Protein AF-A0A164GNJ7-F1 (afdb_monomer)

Nearest PDB structures (foldseek):
  5id3-assembly1_A  TM=2.275E-01  e=9.559E+00  Caenorhabditis elegans

Organism: NCBI:txid35525

Mean predicted aligned error: 14.87 Å

Solvent-accessible surface area (backbone atoms only — not comparable to full-atom values): 9417 Å² total; per-residue (Å²): 133,90,80,87,76,89,81,72,80,67,63,60,58,53,53,55,48,52,56,53,51,52,55,51,54,71,75,63,78,79,75,93,85,56,71,88,57,47,75,82,63,43,66,70,63,60,51,50,56,54,50,51,53,49,49,56,54,50,53,56,50,49,54,66,71,60,59,81,60,69,64,60,61,51,52,55,50,53,55,53,52,51,51,50,51,49,56,58,62,75,62,62,75,78,87,74,92,61,96,74,82,52,67,60,77,82,54,49,61,73,55,55,51,49,47,50,50,57,53,46,54,52,50,54,52,59,59,66,73,56,53,74,48,95,51,94,90,35,55,64,56,68,60,56,49,56,64,75,75,108

Secondary structure (DSSP, 8-state):
-PPPP---THHHHHHHHHHHHHHHHHHS---TT-TTTTTTT-HHHHHHHHHHHHHHHHHHHHHHHSPPPHHHHHHHHHHHHHHHHHHHHHT-----S-S---HHHH--HHHHHHHHHHHHHHHHHHHHT-TTSSSTTS--HHHHHHHHH-

Radius of gyration: 29.24 Å; Cα contacts (8 Å, |Δi|>4): 22; chains: 1; bounding box: 64×24×91 Å

pLDDT: mean 73.44, std 16.46, range [31.38, 94.19]

InterPro domains:
  IPR000615 Bestrophin [PTHR10736] (49-148)
  IPR021134 Bestrophin-like [PF01062] (49-148)

Foldseek 3Di:
DDDDDDDDPPVVVVVVVVVVVVVVVVVDDDDPPPPPCCVVPPVVVVVVVVVVVVVVVVVVVVDVVDADPPVVLVVLVVVLVVVLVCVVVVLPDDDPPDPPPPPCNVPVVVVVVVNCVSVVVNVVVVCVRDQPDPDPNHDPPVVVVVVVVD

Sequence (150 aa):
MPKWKPIRQCNLIKLVLATRTLVLTSTSRGPSSWTHYRLVWSPAHHEGELLEFRSKCSILWSYDWVSITLVYTQVVTLSTYSFVIACIFGRQCIDNGSKDISLDVYFPLWTVLQILFYMGLLKVAEHMINQYSEDDEDFDLSYLLNRHSK

Structure (mmCIF, N/CA/C/O backbone):
data_AF-A0A164GNJ7-F1
#
_entry.id   AF-A0A164GNJ7-F1
#
loop_
_atom_site.group_PDB
_atom_site.id
_atom_site.type_symbol
_atom_site.label_atom_id
_atom_site.label_alt_id
_atom_site.label_comp_id
_atom_site.label_asym_id
_atom_site.label_entity_id
_atom_site.label_seq_id
_atom_site.pdbx_PDB_ins_code
_atom_site.Cartn_x
_atom_site.Cartn_y
_atom_site.Cartn_z
_atom_site.occupancy
_atom_site.B_iso_or_equiv
_atom_site.auth_seq_id
_atom_site.auth_comp_id
_atom_site.auth_asym_id
_atom_site.auth_atom_id
_atom_site.pdbx_PDB_model_num
ATOM 1 N N . MET A 1 1 ? 9.010 6.643 7.580 1.00 31.38 1 MET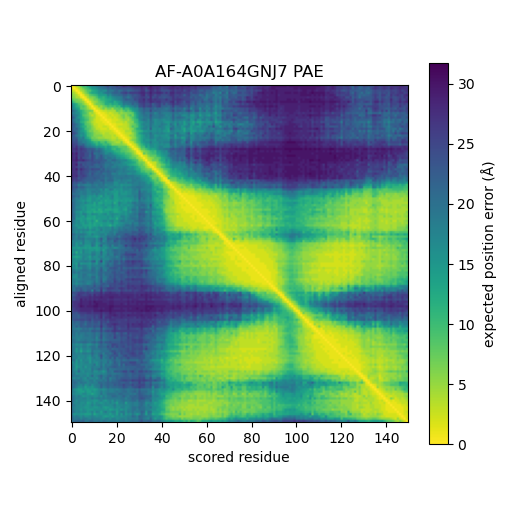 A N 1
ATOM 2 C CA . MET A 1 1 ? 9.066 5.610 8.640 1.00 31.38 1 MET A CA 1
ATOM 3 C C . MET A 1 1 ? 8.131 6.039 9.760 1.00 31.38 1 MET A C 1
ATOM 5 O O . MET A 1 1 ? 8.509 6.945 10.500 1.00 31.38 1 MET A O 1
ATOM 9 N N . PRO A 1 2 ? 6.911 5.494 9.867 1.00 48.47 2 PRO A N 1
ATOM 10 C CA . PRO A 1 2 ? 6.032 5.891 10.952 1.00 48.47 2 PRO A CA 1
ATOM 11 C C . PRO A 1 2 ? 6.533 5.267 12.261 1.00 48.47 2 PRO A C 1
ATOM 13 O O . PRO A 1 2 ? 6.792 4.067 12.355 1.00 48.47 2 PRO A O 1
ATOM 16 N N . LYS A 1 3 ? 6.754 6.138 13.248 1.00 42.62 3 LYS A N 1
ATOM 17 C CA . LYS A 1 3 ? 7.142 5.803 14.619 1.00 42.62 3 LYS A CA 1
ATOM 18 C C . LYS A 1 3 ? 5.888 5.394 15.388 1.00 42.62 3 LYS A C 1
ATOM 20 O O . LYS A 1 3 ? 5.025 6.233 15.620 1.00 42.62 3 LYS A O 1
ATOM 25 N N . TRP A 1 4 ? 5.826 4.151 15.851 1.00 41.16 4 TRP A N 1
ATOM 26 C CA . TRP A 1 4 ? 4.791 3.710 16.785 1.00 41.16 4 TRP A CA 1
ATOM 27 C C . TRP A 1 4 ? 5.118 4.190 18.206 1.00 41.16 4 TRP A C 1
ATOM 29 O O . TRP A 1 4 ? 6.174 3.866 18.753 1.00 41.16 4 TRP A O 1
ATOM 39 N N . LYS A 1 5 ? 4.221 4.983 18.809 1.00 43.09 5 LYS A N 1
ATOM 40 C CA . LYS A 1 5 ? 4.215 5.253 20.257 1.00 43.09 5 LYS A CA 1
ATOM 41 C C . LYS A 1 5 ? 3.288 4.250 20.954 1.00 43.09 5 LYS A C 1
ATOM 43 O O . LYS A 1 5 ? 2.194 4.012 20.454 1.00 43.09 5 LYS A O 1
ATOM 48 N N . PRO A 1 6 ? 3.660 3.724 22.133 1.00 42.09 6 PRO A N 1
ATOM 49 C CA . PRO A 1 6 ? 2.790 2.836 22.890 1.00 42.09 6 PRO A CA 1
ATOM 50 C C . PRO A 1 6 ? 1.679 3.657 23.560 1.00 42.09 6 PRO A C 1
ATOM 52 O O . PRO A 1 6 ? 1.934 4.418 24.500 1.00 42.09 6 PRO A O 1
ATOM 55 N N . ILE A 1 7 ? 0.442 3.522 23.077 1.00 48.66 7 ILE A N 1
ATOM 56 C CA . ILE A 1 7 ? -0.740 4.046 23.767 1.00 48.66 7 ILE A CA 1
ATOM 57 C C . ILE A 1 7 ? -1.099 3.097 24.915 1.00 48.66 7 ILE A C 1
ATOM 59 O O . ILE A 1 7 ? -1.125 1.875 24.803 1.00 48.66 7 ILE A O 1
ATOM 63 N N . ARG A 1 8 ? -1.255 3.712 26.084 1.00 46.38 8 ARG A N 1
ATOM 64 C CA . ARG A 1 8 ? -1.236 3.104 27.412 1.00 46.38 8 ARG A CA 1
ATOM 65 C C . ARG A 1 8 ? -2.484 2.260 27.699 1.00 46.38 8 ARG A C 1
ATOM 67 O O . ARG A 1 8 ? -3.607 2.720 27.526 1.00 46.38 8 ARG A O 1
ATOM 74 N N . GLN A 1 9 ? -2.256 1.118 28.347 1.00 47.22 9 GLN A N 1
ATOM 75 C CA . GLN A 1 9 ? -3.188 0.190 29.021 1.00 47.22 9 GLN A CA 1
ATOM 76 C C . GLN A 1 9 ? -4.122 0.814 30.101 1.00 47.22 9 GLN A C 1
ATOM 78 O O . GLN A 1 9 ? -4.770 0.102 30.866 1.00 47.22 9 GLN A O 1
ATOM 83 N N . CYS A 1 10 ? -4.216 2.143 30.222 1.00 47.53 10 CYS A N 1
ATOM 84 C CA . CYS A 1 10 ? -4.907 2.805 31.337 1.00 47.53 10 CYS A CA 1
ATOM 85 C C . CYS A 1 10 ? -6.442 2.839 31.218 1.00 47.53 10 CYS A C 1
ATOM 87 O O . CYS A 1 10 ? -7.114 3.039 32.230 1.00 47.53 10 CYS A O 1
ATOM 89 N N . ASN A 1 11 ? -7.015 2.633 30.029 1.00 53.72 11 ASN A N 1
ATOM 90 C CA . ASN A 1 11 ? -8.469 2.740 29.837 1.00 53.72 11 ASN A CA 1
ATOM 91 C C . ASN A 1 11 ? -9.217 1.436 30.166 1.00 53.72 11 ASN A C 1
ATOM 93 O O . ASN A 1 11 ? -10.347 1.483 30.652 1.00 53.72 11 ASN A O 1
ATOM 97 N N . LEU A 1 12 ? -8.567 0.276 30.013 1.00 53.84 12 LEU A N 1
ATOM 98 C CA . LEU A 1 12 ? -9.183 -1.028 30.282 1.00 53.84 12 LEU A CA 1
ATOM 99 C C . LEU A 1 12 ? -9.412 -1.263 31.785 1.00 53.84 12 LEU A C 1
ATOM 101 O O . LEU A 1 12 ? -10.458 -1.767 32.188 1.00 53.84 12 LEU A O 1
ATOM 105 N N . ILE A 1 13 ? -8.474 -0.820 32.630 1.00 60.78 13 ILE A N 1
ATOM 106 C CA . ILE A 1 13 ? -8.586 -0.928 34.095 1.00 60.78 13 ILE A CA 1
ATOM 107 C C . ILE A 1 13 ? -9.770 -0.096 34.610 1.00 60.78 13 ILE A C 1
ATOM 109 O O . ILE A 1 13 ? -10.506 -0.552 35.485 1.00 60.78 13 ILE A O 1
ATOM 113 N N . LYS A 1 14 ? -10.014 1.087 34.027 1.00 61.09 14 LYS A N 1
ATOM 114 C CA . LYS A 1 14 ? -11.161 1.938 34.381 1.00 61.09 14 LYS A CA 1
ATOM 115 C C . LYS A 1 14 ? -12.499 1.295 34.000 1.00 61.09 14 LYS A C 1
ATOM 117 O O . LYS A 1 14 ? -13.433 1.345 34.796 1.00 61.09 14 LYS A O 1
ATOM 122 N N . LEU A 1 15 ? -12.578 0.641 32.837 1.00 54.75 15 LEU A N 1
ATOM 123 C CA . LEU A 1 15 ? -13.797 -0.032 32.368 1.00 54.75 15 LEU A CA 1
ATOM 124 C C . LEU A 1 15 ? -14.124 -1.295 33.190 1.00 54.75 15 LEU A C 1
ATOM 126 O O . LEU A 1 15 ? -15.279 -1.534 33.552 1.00 54.75 15 LEU A O 1
ATOM 130 N N . VAL A 1 16 ? -13.102 -2.080 33.548 1.00 67.50 16 VAL A N 1
ATOM 131 C CA . VAL A 1 16 ? -13.255 -3.264 34.413 1.00 67.50 16 VAL A CA 1
ATOM 132 C C . VAL A 1 16 ? -13.654 -2.861 35.837 1.00 67.50 16 VAL A C 1
ATOM 134 O O . VAL A 1 16 ? -14.521 -3.504 36.433 1.00 67.50 16 VAL A O 1
ATOM 137 N N . LEU A 1 17 ? -13.078 -1.777 36.371 1.00 63.28 17 LEU A N 1
ATOM 138 C CA . LEU A 1 17 ? -13.480 -1.223 37.666 1.00 63.28 17 LEU A CA 1
ATOM 139 C C . LEU A 1 17 ? -14.930 -0.732 37.638 1.00 63.28 17 LEU A C 1
ATOM 141 O O . LEU A 1 17 ? -15.688 -1.117 38.517 1.00 63.28 17 LEU A O 1
ATOM 145 N N . ALA A 1 18 ? -15.351 0.015 36.611 1.00 68.94 18 ALA A N 1
ATOM 146 C CA . ALA A 1 18 ? -16.731 0.498 36.491 1.00 68.94 18 ALA A CA 1
ATOM 147 C C . ALA A 1 18 ? -17.764 -0.646 36.478 1.00 68.94 18 ALA A C 1
ATOM 149 O O . ALA A 1 18 ? -18.788 -0.564 37.155 1.00 68.94 18 ALA A O 1
ATOM 150 N N . THR A 1 19 ? -17.453 -1.746 35.785 1.00 63.00 19 THR A N 1
ATOM 151 C CA . THR A 1 19 ? -18.323 -2.934 35.732 1.00 63.00 19 THR A CA 1
ATOM 152 C C . THR A 1 19 ? -18.431 -3.612 37.103 1.00 63.00 19 THR A C 1
ATOM 154 O O . THR A 1 19 ? -19.518 -3.994 37.529 1.00 63.00 19 THR A O 1
ATOM 157 N N . ARG A 1 20 ? -17.319 -3.712 37.848 1.00 64.69 20 ARG A N 1
ATOM 158 C CA . ARG A 1 20 ? -17.319 -4.258 39.216 1.00 64.69 20 ARG A CA 1
ATOM 159 C C . ARG A 1 20 ? -18.088 -3.377 40.201 1.00 64.69 20 ARG A C 1
ATOM 161 O O . ARG A 1 20 ? -18.798 -3.913 41.048 1.00 64.69 20 ARG A O 1
ATOM 168 N N . THR A 1 21 ? -17.977 -2.053 40.100 1.00 59.06 21 THR A N 1
ATOM 169 C CA . THR A 1 21 ? -18.683 -1.136 41.006 1.00 59.06 21 THR A CA 1
ATOM 170 C C . THR A 1 21 ? -20.193 -1.154 40.762 1.00 59.06 21 THR A C 1
ATOM 172 O O . THR A 1 21 ? -20.942 -1.176 41.732 1.00 59.06 21 THR A O 1
ATOM 175 N N . LEU A 1 22 ? -20.640 -1.242 39.500 1.00 60.66 22 LEU A N 1
ATOM 176 C CA . LEU A 1 22 ? -22.063 -1.339 39.136 1.00 60.66 22 LEU A CA 1
ATOM 177 C C . LEU A 1 22 ? -22.737 -2.608 39.689 1.00 60.66 22 LEU A C 1
ATOM 179 O O . LEU A 1 22 ? -23.832 -2.534 40.252 1.00 60.66 22 LEU A O 1
ATOM 183 N N . VAL A 1 23 ? -22.054 -3.755 39.618 1.00 61.03 23 VAL A N 1
ATOM 184 C CA . VAL A 1 23 ? -22.530 -5.027 40.197 1.00 61.03 23 VAL A CA 1
ATOM 185 C C . VAL A 1 23 ? -22.629 -4.945 41.728 1.00 61.03 23 VAL A C 1
ATOM 187 O O . VAL A 1 23 ? -23.588 -5.434 42.330 1.00 61.03 23 VAL A O 1
ATOM 190 N N . LEU A 1 24 ? -21.679 -4.271 42.382 1.00 56.28 24 LEU A N 1
ATOM 191 C CA . LEU A 1 24 ? -21.692 -4.105 43.839 1.00 56.28 24 LEU A CA 1
ATOM 192 C C . LEU A 1 24 ? -22.767 -3.114 44.314 1.00 56.28 24 LEU A C 1
ATOM 194 O O . LEU A 1 24 ? -23.390 -3.353 45.350 1.00 56.28 24 LEU A O 1
ATOM 198 N N . THR A 1 25 ? -23.054 -2.057 43.549 1.00 54.59 25 THR A N 1
ATOM 199 C CA . THR A 1 25 ? -24.175 -1.143 43.833 1.00 54.59 25 THR A CA 1
ATOM 200 C C . THR A 1 25 ? -25.540 -1.785 43.580 1.00 54.59 25 THR A C 1
ATOM 202 O O . THR A 1 25 ? -26.479 -1.492 44.310 1.00 54.59 25 THR A O 1
ATOM 205 N N . SER A 1 26 ? -25.642 -2.720 42.627 1.00 55.03 26 SER A N 1
ATOM 206 C CA . SER A 1 26 ? -26.842 -3.550 42.409 1.00 55.03 26 SER A CA 1
ATOM 207 C C . SER A 1 26 ? -27.113 -4.499 43.589 1.00 55.03 26 SER A C 1
ATOM 209 O O . SER A 1 26 ? -28.259 -4.741 43.966 1.00 55.03 26 SER A O 1
ATOM 211 N N . THR A 1 27 ? -26.054 -4.978 44.247 1.00 53.53 27 THR A N 1
ATOM 212 C CA . THR A 1 27 ? -26.166 -5.932 45.364 1.00 53.53 27 THR A CA 1
ATOM 213 C C . THR A 1 27 ? -26.386 -5.244 46.723 1.00 53.53 27 THR A C 1
ATOM 215 O O . THR A 1 27 ? -26.823 -5.882 47.679 1.00 53.53 27 THR A O 1
ATOM 218 N N . SER A 1 28 ? -26.120 -3.936 46.841 1.00 55.28 28 SER A N 1
ATOM 219 C CA . SER A 1 28 ? -26.139 -3.217 48.122 1.00 55.28 28 SER A CA 1
ATOM 220 C C . SER A 1 28 ? -27.006 -1.951 48.106 1.00 55.28 28 SER A C 1
ATOM 222 O O . SER A 1 28 ? -26.490 -0.840 48.133 1.00 55.28 28 SER A O 1
ATOM 224 N N . ARG A 1 29 ? -28.338 -2.132 48.116 1.00 56.66 29 ARG A N 1
ATOM 225 C CA . ARG A 1 29 ? -29.364 -1.346 48.859 1.00 56.66 29 ARG A CA 1
ATOM 226 C C . ARG A 1 29 ? -30.708 -1.355 48.122 1.00 56.66 29 ARG A C 1
ATOM 228 O O . ARG A 1 29 ? -30.863 -0.726 47.084 1.00 56.66 29 ARG A O 1
ATOM 235 N N . GLY A 1 30 ? -31.718 -1.959 48.743 1.00 52.69 30 GLY A N 1
ATOM 236 C CA . GLY A 1 30 ? -33.118 -1.741 48.382 1.00 52.69 30 GLY A CA 1
ATOM 237 C C . GLY A 1 30 ? -34.071 -2.344 49.423 1.00 52.69 30 GLY A C 1
ATOM 238 O O . GLY A 1 30 ? -34.006 -3.554 49.637 1.00 52.69 30 GLY A O 1
ATOM 239 N N . PRO A 1 31 ? -34.926 -1.550 50.097 1.00 50.25 31 PRO A N 1
ATOM 240 C CA . PRO A 1 31 ? -35.902 -2.054 51.067 1.00 50.25 31 PRO A CA 1
ATOM 241 C C . PRO A 1 31 ? -36.993 -2.914 50.402 1.00 50.25 31 PRO A C 1
ATOM 243 O O . PRO A 1 31 ? -37.345 -2.724 49.237 1.00 50.25 31 PRO A O 1
ATOM 246 N N . SER A 1 32 ? -37.545 -3.861 51.165 1.00 54.53 32 SER A N 1
ATOM 247 C CA . SER A 1 32 ? -38.414 -4.974 50.739 1.00 54.53 32 SER A CA 1
ATOM 248 C C . SER A 1 32 ? -39.793 -4.604 50.159 1.00 54.53 32 SER A C 1
ATOM 250 O O . SER A 1 32 ? -40.557 -5.503 49.818 1.00 54.53 32 SER A O 1
ATOM 252 N N . SER A 1 33 ? -40.126 -3.319 49.995 1.00 49.81 33 SER A N 1
ATOM 253 C CA . SER A 1 33 ? -41.459 -2.855 49.568 1.00 49.81 33 SER A CA 1
ATOM 254 C C . SER A 1 33 ? -41.631 -2.620 48.057 1.00 49.81 33 SER A C 1
ATOM 256 O O . SER A 1 33 ? -42.710 -2.230 47.626 1.00 49.81 33 SER A O 1
ATOM 258 N N . TRP A 1 34 ? -40.602 -2.845 47.231 1.00 47.84 34 TRP A N 1
ATOM 259 C CA . TRP A 1 34 ? -40.590 -2.476 45.800 1.00 47.84 34 TRP A CA 1
ATOM 260 C C . TRP A 1 34 ? -40.675 -3.676 44.839 1.00 47.84 34 TRP A C 1
ATOM 262 O O . TRP A 1 34 ? -40.054 -3.690 43.777 1.00 47.84 34 TRP A O 1
ATOM 272 N N . THR A 1 35 ? -41.423 -4.725 45.187 1.00 53.00 35 THR A N 1
ATOM 273 C CA . THR A 1 35 ? -41.541 -5.937 44.351 1.00 53.00 35 THR A CA 1
ATOM 274 C C . THR A 1 35 ? -42.290 -5.708 43.033 1.00 53.00 35 THR A C 1
ATOM 276 O O . THR A 1 35 ? -41.979 -6.377 42.052 1.00 53.00 35 THR A O 1
ATOM 279 N N . HIS A 1 36 ? -43.193 -4.723 42.956 1.00 50.50 36 HIS A N 1
ATOM 280 C CA . HIS A 1 36 ? -44.003 -4.457 41.756 1.00 50.50 36 HIS A CA 1
ATOM 281 C C . HIS A 1 36 ? -43.260 -3.746 40.607 1.00 50.50 36 HIS A C 1
ATOM 283 O O . HIS A 1 36 ? -43.660 -3.869 39.454 1.00 50.50 36 HIS A O 1
ATOM 289 N N . TYR A 1 37 ? -42.155 -3.049 40.890 1.00 42.53 37 TYR A N 1
ATOM 290 C CA . TYR A 1 37 ? -41.362 -2.313 39.886 1.00 42.53 37 TYR A CA 1
ATOM 291 C C . TYR A 1 37 ? -40.124 -3.094 39.414 1.00 42.53 37 TYR A C 1
ATOM 293 O O . TYR A 1 37 ? -39.437 -2.688 38.478 1.00 42.53 37 TYR A O 1
ATOM 301 N N . ARG A 1 38 ? -39.862 -4.249 40.041 1.00 48.56 38 ARG A N 1
ATOM 302 C CA . ARG A 1 38 ? -38.712 -5.128 39.783 1.00 48.56 38 ARG A CA 1
ATOM 303 C C . ARG A 1 38 ? -38.726 -5.763 38.383 1.00 48.56 38 ARG A C 1
ATOM 305 O O . ARG A 1 38 ? -37.680 -6.179 37.907 1.00 48.56 38 ARG A O 1
ATOM 312 N N . LEU A 1 39 ? -39.886 -5.835 37.726 1.00 49.28 39 LEU A N 1
ATOM 313 C CA . LEU A 1 39 ? -40.022 -6.428 36.388 1.00 49.28 39 LEU A CA 1
ATOM 314 C C . LEU A 1 39 ? -39.738 -5.440 35.247 1.00 49.28 39 LEU A C 1
ATOM 316 O O . LEU A 1 39 ? -39.311 -5.865 34.181 1.00 49.28 39 LEU A O 1
ATOM 320 N N . VAL A 1 40 ? -39.931 -4.135 35.472 1.00 53.69 40 VAL A N 1
ATOM 321 C CA . VAL A 1 40 ? -39.631 -3.090 34.472 1.00 53.69 40 VAL A CA 1
ATOM 322 C C . VAL A 1 40 ? -38.139 -2.744 34.469 1.00 53.69 40 VAL A C 1
ATOM 324 O O . VAL A 1 40 ? -37.572 -2.467 33.421 1.00 53.69 40 VAL A O 1
ATOM 327 N N . TRP A 1 41 ? -37.488 -2.839 35.630 1.00 45.50 41 TRP A N 1
ATOM 328 C CA . TRP A 1 41 ? -36.046 -2.655 35.816 1.00 45.50 41 TRP A CA 1
ATOM 329 C C . TRP A 1 41 ? -35.339 -3.996 36.018 1.00 45.50 41 TRP A C 1
ATOM 331 O O . TRP A 1 41 ? -34.637 -4.191 37.009 1.00 45.50 41 TRP A O 1
ATOM 341 N N . SER A 1 42 ? -35.561 -4.956 35.116 1.00 46.62 42 SER A N 1
ATOM 342 C CA . SER A 1 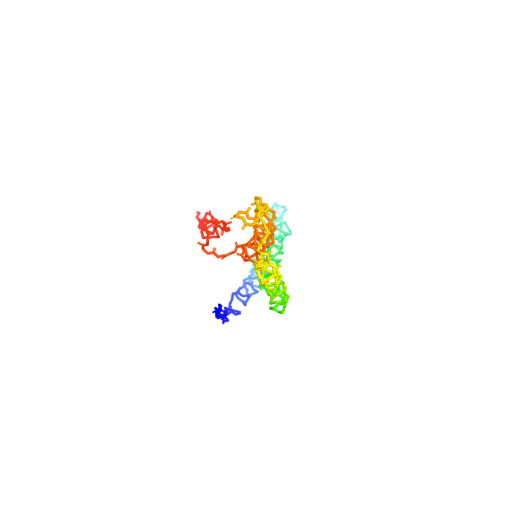42 ? -34.798 -6.205 35.147 1.00 46.62 42 SER A CA 1
ATOM 343 C C . SER A 1 42 ? -33.339 -5.899 34.767 1.00 46.62 42 SER A C 1
ATOM 345 O O . SER A 1 42 ? -33.094 -5.507 33.621 1.00 46.62 42 SER A O 1
ATOM 347 N N . PRO A 1 43 ? -32.355 -6.077 35.675 1.00 55.88 43 PRO A N 1
ATOM 348 C CA . PRO A 1 43 ? -30.940 -5.792 35.402 1.00 55.88 43 PRO A CA 1
ATOM 349 C C . PRO A 1 43 ? -30.416 -6.535 34.166 1.00 55.88 43 PRO A C 1
ATOM 351 O O . PRO A 1 43 ? -29.545 -6.037 33.462 1.00 55.88 43 PRO A O 1
ATOM 354 N N . ALA A 1 44 ? -31.022 -7.684 33.848 1.00 58.06 44 ALA A N 1
ATOM 355 C CA . ALA A 1 44 ? -30.658 -8.530 32.719 1.00 58.06 44 ALA A CA 1
ATOM 356 C C . ALA A 1 44 ? -30.813 -7.850 31.345 1.00 58.06 44 ALA A C 1
ATOM 358 O O . ALA A 1 44 ? -30.037 -8.146 30.439 1.00 58.06 44 ALA A O 1
ATOM 359 N N . HIS A 1 45 ? -31.778 -6.935 31.172 1.00 59.91 45 HIS A N 1
ATOM 360 C CA . HIS A 1 45 ? -31.953 -6.237 29.890 1.00 59.91 45 HIS A CA 1
ATOM 361 C C . HIS A 1 45 ? -30.851 -5.194 29.651 1.00 59.91 45 HIS A C 1
ATOM 363 O O . HIS A 1 45 ? -30.271 -5.152 28.570 1.00 59.91 45 HIS A O 1
ATOM 369 N N . HIS A 1 46 ? -30.503 -4.408 30.674 1.00 61.72 46 HIS A N 1
ATOM 370 C CA . HIS A 1 46 ? -29.451 -3.388 30.575 1.00 61.72 46 HIS A CA 1
ATOM 371 C C . HIS A 1 46 ? -28.042 -3.995 30.519 1.00 61.72 46 HIS A C 1
ATOM 373 O O . HIS A 1 46 ? -27.156 -3.462 29.852 1.00 61.72 46 HIS A O 1
ATOM 379 N N . GLU A 1 47 ? -27.827 -5.130 31.189 1.00 72.94 47 GLU A N 1
ATOM 380 C CA . GLU A 1 47 ? -26.567 -5.872 31.110 1.00 72.94 47 GLU A CA 1
ATOM 381 C C . GLU A 1 47 ? -26.318 -6.419 29.697 1.00 72.94 47 GLU A C 1
ATOM 383 O O . GLU A 1 47 ? -25.182 -6.379 29.227 1.00 72.94 47 GLU A O 1
ATOM 388 N N . GLY A 1 48 ? -27.367 -6.851 28.987 1.00 80.19 48 GLY A N 1
ATOM 389 C CA . GLY A 1 48 ? -27.269 -7.307 27.597 1.00 80.19 48 GLY A CA 1
ATOM 390 C C . GLY A 1 48 ? -26.752 -6.225 26.643 1.00 80.19 48 GLY A C 1
ATOM 391 O O . GLY A 1 48 ? -25.796 -6.464 25.904 1.00 80.19 48 GLY A O 1
ATOM 392 N N . GLU A 1 49 ? -27.316 -5.016 26.707 1.00 82.56 49 GLU A N 1
ATOM 393 C CA . GLU A 1 49 ? -26.910 -3.893 25.844 1.00 82.56 49 GLU A CA 1
ATOM 394 C C . GLU A 1 49 ? -25.478 -3.415 26.141 1.00 82.56 49 GLU A C 1
ATOM 396 O O . GLU A 1 49 ? -24.697 -3.136 25.227 1.00 82.56 49 GLU A O 1
ATOM 401 N N . LEU A 1 50 ? -25.084 -3.382 27.420 1.00 82.81 50 LEU A N 1
ATOM 402 C CA . LEU A 1 50 ? -23.720 -3.025 27.824 1.00 82.81 50 LEU A CA 1
ATOM 403 C C . LEU A 1 50 ? -22.689 -4.068 27.375 1.00 82.81 50 LEU A C 1
ATOM 405 O O . LEU A 1 50 ? -21.572 -3.715 26.982 1.00 82.81 50 LEU A O 1
ATOM 409 N N . LEU A 1 51 ? -23.048 -5.353 27.414 1.00 86.00 51 LEU A N 1
ATOM 410 C CA . LEU A 1 51 ? -22.198 -6.433 26.918 1.00 86.00 51 LEU A CA 1
ATOM 411 C C . LEU A 1 51 ? -22.052 -6.382 25.394 1.00 86.00 51 LEU A C 1
ATOM 413 O O . LEU A 1 51 ? -20.945 -6.602 24.897 1.00 86.00 51 LEU A O 1
ATOM 417 N N . GLU A 1 52 ? -23.115 -6.034 24.664 1.00 89.38 52 GLU A N 1
ATOM 418 C CA . GLU A 1 52 ? -23.060 -5.834 23.214 1.00 89.38 52 GLU A CA 1
ATOM 419 C C . GLU A 1 52 ? -22.160 -4.644 22.847 1.00 89.38 52 GLU A C 1
ATOM 421 O O . GLU A 1 52 ? -21.277 -4.773 21.995 1.00 89.38 52 GLU A O 1
ATOM 426 N N . PHE A 1 53 ? -22.304 -3.509 23.540 1.00 88.69 53 PHE A N 1
ATOM 427 C CA . PHE A 1 53 ? -21.420 -2.355 23.355 1.00 88.69 53 PHE A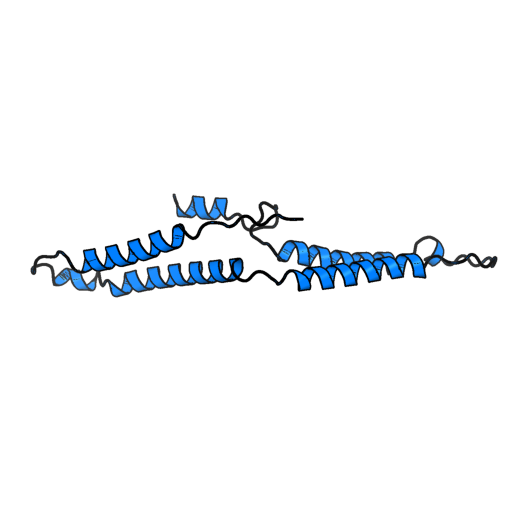 CA 1
ATOM 428 C C . PHE A 1 53 ? -19.954 -2.716 23.635 1.00 88.69 53 PHE A C 1
ATOM 430 O O . PHE A 1 53 ? -19.068 -2.433 22.825 1.00 88.69 53 PHE A O 1
ATOM 437 N N . ARG A 1 54 ? -19.688 -3.428 24.740 1.00 87.31 54 ARG A N 1
ATOM 438 C CA . ARG A 1 54 ? -18.339 -3.902 25.081 1.00 87.31 54 ARG A CA 1
ATOM 439 C C . ARG A 1 54 ? -17.780 -4.852 24.024 1.00 87.31 54 ARG A C 1
ATOM 441 O O . ARG A 1 54 ? -16.589 -4.785 23.729 1.00 87.31 54 ARG A O 1
ATOM 448 N N . SER A 1 55 ? -18.613 -5.726 23.461 1.00 89.88 55 SER A N 1
ATOM 449 C CA . SER A 1 55 ? -18.217 -6.643 22.389 1.00 89.88 55 SER A CA 1
ATOM 450 C C . SER A 1 55 ? -17.771 -5.874 21.141 1.00 89.88 55 SER A C 1
ATOM 452 O O . SER A 1 55 ? -16.680 -6.131 20.632 1.00 89.88 55 SER A O 1
ATOM 454 N N . LYS A 1 56 ? -18.527 -4.847 20.724 1.00 88.44 56 LYS A N 1
ATOM 455 C CA . LYS A 1 56 ? -18.166 -3.975 19.591 1.00 88.44 56 LYS A CA 1
ATOM 456 C C . LYS A 1 56 ? -16.841 -3.238 19.827 1.00 88.44 56 LYS A C 1
ATOM 458 O O . LYS A 1 56 ? -15.971 -3.257 18.959 1.00 88.44 56 LYS A O 1
ATOM 463 N N . CYS A 1 57 ? -16.627 -2.674 21.020 1.00 87.06 57 CYS A N 1
ATOM 464 C CA . CYS A 1 57 ? -15.344 -2.050 21.375 1.00 87.06 57 CYS A CA 1
ATOM 465 C C . CYS A 1 57 ? -14.182 -3.058 21.445 1.00 87.06 57 CYS A C 1
ATOM 467 O O . CYS A 1 57 ? -13.055 -2.724 21.089 1.00 87.06 57 CYS A O 1
ATOM 469 N N . SER A 1 58 ? -14.438 -4.290 21.893 1.00 89.50 58 SER A N 1
ATOM 470 C CA . SER A 1 58 ? -13.419 -5.345 21.976 1.00 89.50 58 SER A CA 1
ATOM 471 C C . SER A 1 58 ? -12.945 -5.801 20.597 1.00 89.50 58 SER A C 1
ATOM 473 O O . SER A 1 58 ? -11.768 -6.121 20.427 1.00 89.50 58 SER A O 1
ATOM 475 N N . ILE A 1 59 ? -13.845 -5.839 19.614 1.00 88.88 59 ILE A N 1
ATOM 476 C CA . ILE A 1 59 ? -13.506 -6.167 18.226 1.00 88.88 59 ILE A CA 1
ATOM 477 C C . ILE A 1 59 ? -12.655 -5.046 17.622 1.00 88.88 59 ILE A C 1
ATOM 479 O O . ILE A 1 59 ? -11.598 -5.330 17.065 1.00 88.88 59 ILE A O 1
ATOM 483 N N . LEU A 1 60 ? -13.048 -3.783 17.822 1.00 86.38 60 LEU A N 1
ATOM 484 C CA . LEU A 1 60 ? -12.274 -2.610 17.395 1.00 86.38 60 LEU A CA 1
ATOM 485 C C . LEU A 1 60 ? -10.836 -2.645 17.943 1.00 86.38 60 LEU A C 1
ATOM 487 O O . LEU A 1 60 ? -9.875 -2.470 17.203 1.00 86.38 60 LEU A O 1
ATOM 491 N N . TRP A 1 61 ? -10.689 -2.958 19.234 1.00 86.12 61 TRP A N 1
ATOM 492 C CA . TRP A 1 61 ? -9.383 -3.124 19.875 1.00 86.12 61 TRP A CA 1
ATOM 493 C C . TRP A 1 61 ? -8.569 -4.273 19.275 1.00 86.12 61 TRP A C 1
ATOM 495 O O . TRP A 1 61 ? -7.351 -4.186 19.170 1.00 86.12 61 TRP A O 1
ATOM 505 N N . SER A 1 62 ? -9.227 -5.364 18.885 1.00 86.88 62 SER A N 1
ATOM 506 C CA . SER A 1 62 ? -8.545 -6.518 18.292 1.00 86.88 62 SER A CA 1
ATOM 507 C C . SER A 1 62 ? -7.975 -6.192 16.907 1.00 86.88 62 SER A C 1
ATOM 509 O O . SER A 1 62 ? -6.899 -6.686 16.576 1.00 86.88 62 SER A O 1
ATOM 511 N N . TYR A 1 63 ? -8.651 -5.331 16.138 1.00 83.31 63 TYR A N 1
ATOM 512 C CA . TYR A 1 63 ? -8.156 -4.830 14.852 1.00 83.31 63 TYR A CA 1
ATOM 513 C C . TYR A 1 63 ? -6.959 -3.879 14.995 1.00 83.31 63 TYR A C 1
ATOM 515 O O . TYR A 1 63 ? -6.045 -3.948 14.181 1.00 83.31 63 TYR A O 1
ATOM 523 N N . ASP A 1 64 ? -6.920 -3.046 16.039 1.00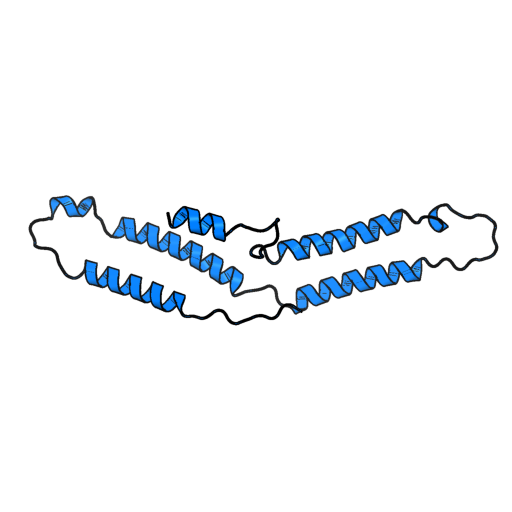 84.69 64 ASP A N 1
ATOM 524 C CA . ASP A 1 64 ? -5.752 -2.200 16.340 1.00 84.69 64 ASP A CA 1
ATOM 525 C C . ASP A 1 64 ? -4.568 -3.027 16.879 1.00 84.69 64 ASP A C 1
ATOM 527 O O . ASP A 1 64 ? -3.413 -2.838 16.496 1.00 84.69 64 ASP A O 1
ATOM 531 N N . TRP A 1 65 ? -4.860 -4.011 17.736 1.00 83.88 65 TRP A N 1
ATOM 532 C CA . TRP A 1 65 ? -3.847 -4.855 18.366 1.00 83.88 65 TRP A CA 1
ATOM 533 C C . TRP A 1 65 ? -3.132 -5.776 17.371 1.00 83.88 65 TRP A C 1
ATOM 535 O O . TRP A 1 65 ? -1.915 -5.961 17.453 1.00 83.88 65 TRP A O 1
ATOM 545 N N . VAL A 1 66 ? -3.875 -6.379 16.441 1.00 83.12 66 VAL A N 1
ATOM 546 C CA . VAL A 1 66 ? -3.322 -7.264 15.409 1.00 83.12 66 VAL A CA 1
ATOM 547 C C . VAL A 1 66 ? -3.193 -6.486 14.105 1.00 83.12 66 VAL A C 1
ATOM 549 O O . VAL A 1 66 ? -3.983 -6.643 13.178 1.00 83.12 66 VAL A O 1
ATOM 552 N N . SER A 1 67 ? -2.162 -5.648 14.029 1.00 78.00 67 SER A N 1
ATOM 553 C CA . SER A 1 67 ? -1.783 -4.999 12.772 1.00 78.00 67 SER A CA 1
ATOM 554 C C . SER A 1 67 ? -1.249 -6.015 11.752 1.00 78.00 67 SER A C 1
ATOM 556 O O . SER A 1 67 ? -0.679 -7.054 12.109 1.00 78.00 67 SER A O 1
ATOM 558 N N . ILE A 1 68 ? -1.411 -5.710 10.457 1.00 81.06 68 ILE A N 1
ATOM 559 C CA . ILE A 1 68 ? -0.775 -6.472 9.375 1.00 81.06 68 ILE A CA 1
ATOM 560 C C . ILE A 1 68 ? 0.731 -6.538 9.650 1.00 81.06 68 ILE A C 1
ATOM 562 O O . ILE A 1 68 ? 1.382 -5.518 9.883 1.00 81.06 68 ILE A O 1
ATOM 566 N N . THR A 1 69 ? 1.303 -7.744 9.603 1.00 87.62 69 THR A N 1
ATOM 567 C CA . THR A 1 69 ? 2.739 -7.922 9.834 1.00 87.62 69 THR A CA 1
ATOM 568 C C . THR A 1 69 ? 3.537 -7.079 8.840 1.00 87.62 69 THR A C 1
ATOM 570 O O . THR A 1 69 ? 3.354 -7.195 7.630 1.00 87.62 69 THR A O 1
ATOM 573 N N . LEU A 1 70 ? 4.468 -6.275 9.357 1.00 83.94 70 LEU A N 1
ATOM 574 C CA . LEU A 1 70 ? 5.289 -5.327 8.593 1.00 83.94 70 LEU A CA 1
ATOM 575 C C . LEU A 1 70 ? 5.989 -5.957 7.375 1.00 83.94 70 LEU A C 1
ATOM 577 O O . LEU A 1 70 ? 6.173 -5.313 6.349 1.00 83.94 70 LEU A O 1
ATOM 581 N N . VAL A 1 71 ? 6.357 -7.233 7.471 1.00 92.56 71 VAL A N 1
ATOM 582 C CA . VAL A 1 71 ? 7.017 -7.961 6.382 1.00 92.56 71 VAL A CA 1
ATOM 583 C C . VAL A 1 71 ? 6.103 -8.106 5.161 1.00 92.56 71 VAL A C 1
ATOM 585 O O . VAL A 1 71 ? 6.583 -8.023 4.036 1.00 92.56 71 VAL A O 1
ATOM 588 N N . TYR A 1 72 ? 4.788 -8.260 5.343 1.00 89.69 72 TYR A N 1
ATOM 589 C CA . TYR A 1 72 ? 3.864 -8.418 4.216 1.00 89.69 72 TYR A CA 1
ATOM 590 C C . TYR A 1 72 ? 3.812 -7.164 3.344 1.00 89.69 72 TYR A C 1
ATOM 592 O O . TYR A 1 72 ? 3.937 -7.255 2.124 1.00 89.69 72 TYR A O 1
ATOM 600 N N . THR A 1 73 ? 3.710 -5.982 3.954 1.00 88.94 73 THR A N 1
ATOM 601 C CA . THR A 1 73 ? 3.700 -4.715 3.207 1.00 88.94 73 THR A CA 1
ATOM 602 C C . THR A 1 73 ? 5.059 -4.432 2.564 1.00 88.94 73 THR A C 1
ATOM 604 O O . THR A 1 73 ? 5.128 -3.931 1.440 1.00 88.94 73 THR A O 1
ATOM 607 N N . GLN A 1 74 ? 6.155 -4.827 3.214 1.00 91.50 74 GLN A N 1
ATOM 608 C CA . GLN A 1 74 ? 7.508 -4.713 2.663 1.00 91.50 74 GLN A CA 1
ATOM 609 C C . GLN A 1 74 ? 7.723 -5.599 1.431 1.00 91.50 74 GLN A C 1
ATOM 611 O O . GLN A 1 74 ? 8.284 -5.143 0.437 1.00 91.50 74 GLN A O 1
ATOM 616 N N . VAL A 1 75 ? 7.259 -6.850 1.458 1.00 94.19 75 VAL A N 1
ATOM 617 C CA . VAL A 1 75 ? 7.414 -7.774 0.323 1.00 94.19 75 VAL A CA 1
ATOM 618 C C . VAL A 1 75 ? 6.599 -7.299 -0.880 1.00 94.19 75 VAL A C 1
ATOM 620 O O . VAL A 1 75 ? 7.108 -7.286 -2.000 1.00 94.19 75 VAL A O 1
ATOM 623 N N . VAL A 1 76 ? 5.362 -6.849 -0.658 1.00 92.69 76 VAL A N 1
ATOM 624 C CA . VAL A 1 76 ? 4.477 -6.369 -1.733 1.00 92.69 76 VAL A CA 1
ATOM 625 C C . VAL A 1 76 ? 5.009 -5.086 -2.377 1.00 92.69 76 VAL A C 1
ATOM 627 O O . VAL A 1 76 ? 5.033 -4.974 -3.606 1.00 92.69 76 VAL A O 1
ATOM 630 N N . THR A 1 77 ? 5.489 -4.134 -1.571 1.00 91.94 77 THR A N 1
ATOM 631 C CA . THR A 1 77 ? 6.101 -2.902 -2.094 1.00 91.94 77 THR A CA 1
ATOM 632 C C . THR A 1 77 ? 7.358 -3.230 -2.898 1.00 91.94 77 THR A C 1
ATOM 634 O O . THR A 1 77 ? 7.458 -2.833 -4.056 1.00 91.94 77 THR A O 1
ATOM 637 N N . LEU A 1 78 ? 8.279 -4.028 -2.352 1.00 93.12 78 LEU A N 1
ATOM 638 C CA . LEU A 1 78 ? 9.516 -4.409 -3.038 1.00 93.12 78 LEU A CA 1
ATOM 639 C C . LEU A 1 78 ? 9.259 -5.168 -4.351 1.00 93.12 78 LEU A C 1
ATOM 641 O O . LEU A 1 78 ? 9.908 -4.892 -5.362 1.00 93.12 78 LEU A O 1
ATOM 645 N N . SER A 1 79 ? 8.284 -6.078 -4.371 1.00 93.75 79 SER A N 1
ATOM 646 C CA . SER A 1 79 ? 7.863 -6.778 -5.590 1.00 93.75 79 SER A CA 1
ATOM 647 C C . SER A 1 79 ? 7.313 -5.820 -6.653 1.00 93.75 79 SER A C 1
ATOM 649 O O . SER A 1 79 ? 7.690 -5.918 -7.818 1.00 93.75 79 SER A O 1
ATOM 651 N N . THR A 1 80 ? 6.481 -4.854 -6.264 1.00 93.38 80 THR A N 1
ATOM 652 C CA . THR A 1 80 ? 5.889 -3.899 -7.214 1.00 93.38 80 THR A CA 1
ATOM 653 C C . THR A 1 80 ? 6.937 -2.919 -7.750 1.00 93.38 80 THR A C 1
ATOM 655 O O . THR A 1 80 ? 7.008 -2.677 -8.954 1.00 93.38 80 THR A O 1
ATOM 658 N N . TYR A 1 81 ? 7.815 -2.401 -6.886 1.00 92.69 81 TYR A N 1
ATOM 659 C CA . TYR A 1 81 ? 8.884 -1.487 -7.296 1.00 92.69 81 TYR A CA 1
ATOM 660 C C . TYR A 1 81 ? 9.924 -2.169 -8.191 1.00 92.69 81 TYR A C 1
ATOM 662 O O . TYR A 1 81 ? 10.332 -1.590 -9.197 1.00 92.69 81 TYR A O 1
ATOM 670 N N . SER A 1 82 ? 10.333 -3.402 -7.871 1.00 92.50 82 SER A N 1
ATOM 671 C CA . SER A 1 82 ? 11.261 -4.164 -8.722 1.00 92.50 82 SER A CA 1
ATO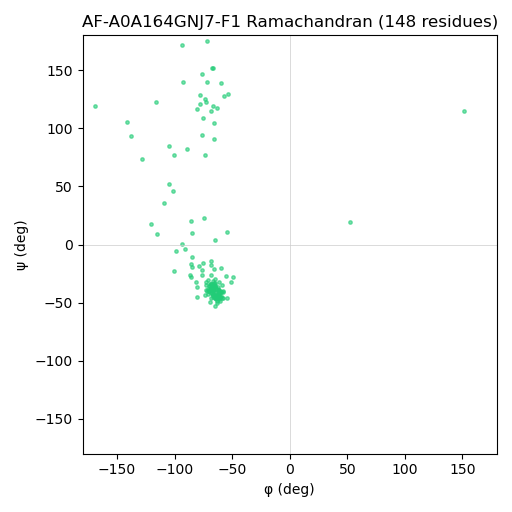M 672 C C . SER A 1 82 ? 10.682 -4.439 -10.111 1.00 92.50 82 SER A C 1
ATOM 674 O O . SER A 1 82 ? 11.397 -4.301 -11.103 1.00 92.50 82 SER A O 1
ATOM 676 N N . PHE A 1 83 ? 9.381 -4.729 -10.202 1.00 90.94 83 PHE A N 1
ATOM 677 C CA . PHE A 1 83 ? 8.681 -4.874 -11.475 1.00 90.94 83 PHE A CA 1
ATOM 678 C C . PHE A 1 83 ? 8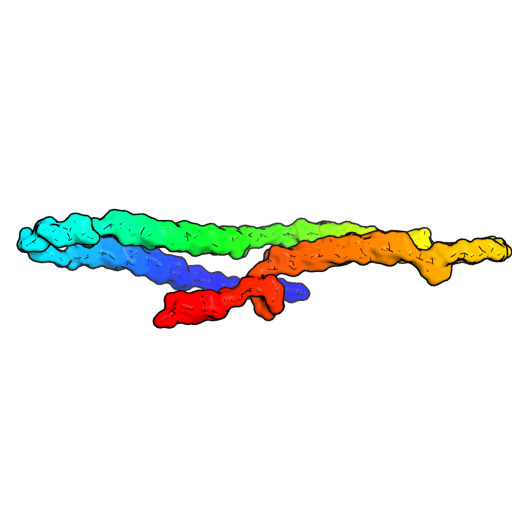.716 -3.582 -12.309 1.00 90.94 83 PHE A C 1
ATOM 680 O O . PHE A 1 83 ? 9.084 -3.614 -13.483 1.00 90.94 83 PHE A O 1
ATOM 687 N 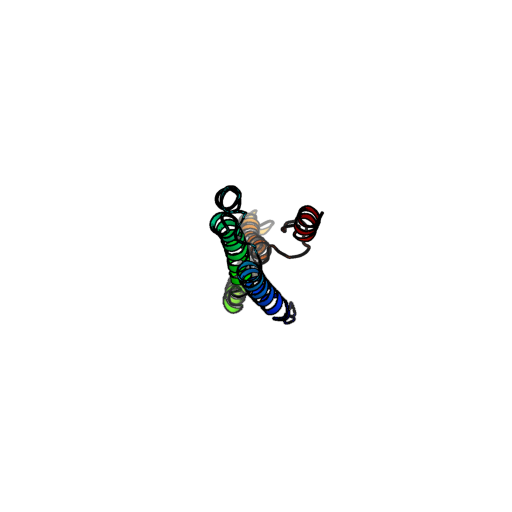N . VAL A 1 84 ? 8.424 -2.426 -11.702 1.00 89.94 84 VAL A N 1
ATOM 688 C CA . VAL A 1 84 ? 8.484 -1.124 -12.393 1.00 89.94 84 VAL A CA 1
ATOM 689 C C . VAL A 1 84 ? 9.901 -0.820 -12.889 1.00 89.94 84 VAL A C 1
ATOM 691 O O . VAL A 1 84 ? 10.075 -0.400 -14.032 1.00 89.94 84 VAL A O 1
ATOM 694 N N . ILE A 1 85 ? 10.921 -1.081 -12.067 1.00 89.19 85 ILE A N 1
ATOM 695 C CA . ILE A 1 85 ? 12.330 -0.900 -12.444 1.00 89.19 85 ILE A CA 1
ATOM 696 C C . ILE A 1 85 ? 12.692 -1.791 -13.641 1.00 89.19 85 ILE A C 1
ATOM 698 O O . ILE A 1 85 ? 13.290 -1.310 -14.605 1.00 89.19 85 ILE A O 1
ATOM 702 N N . ALA A 1 86 ? 12.285 -3.062 -13.626 1.00 89.81 86 ALA A N 1
ATOM 703 C CA . ALA A 1 86 ? 12.507 -3.977 -14.743 1.00 89.81 86 ALA A CA 1
ATOM 704 C C . ALA A 1 86 ? 11.823 -3.491 -16.034 1.00 89.81 86 ALA A C 1
ATOM 706 O O . ALA A 1 86 ? 12.427 -3.549 -17.104 1.00 89.81 86 ALA A O 1
ATOM 707 N N . CYS A 1 87 ? 10.608 -2.942 -15.947 1.00 86.44 87 CYS A N 1
ATOM 708 C CA . CYS A 1 87 ? 9.910 -2.354 -17.094 1.00 86.44 87 CYS A CA 1
ATOM 709 C C . CYS A 1 87 ? 10.589 -1.089 -17.642 1.00 86.44 87 CYS A C 1
ATOM 711 O O . CYS A 1 87 ? 10.504 -0.837 -18.845 1.00 86.44 87 CYS A O 1
ATOM 713 N N . ILE A 1 88 ? 11.247 -0.296 -16.789 1.00 83.88 88 ILE A N 1
ATOM 714 C CA . ILE A 1 88 ? 12.002 0.893 -17.209 1.00 83.88 88 ILE A CA 1
ATOM 715 C C . ILE A 1 88 ? 13.253 0.474 -17.985 1.00 83.88 88 ILE A C 1
ATOM 717 O O . ILE A 1 88 ? 13.471 0.972 -19.086 1.00 83.88 88 ILE A O 1
ATOM 721 N N . PHE A 1 89 ? 14.044 -0.465 -17.458 1.00 84.44 89 PHE A N 1
ATOM 722 C CA . PHE A 1 89 ? 15.269 -0.925 -18.125 1.00 84.44 89 PHE A CA 1
ATOM 723 C C . PHE A 1 89 ? 14.992 -1.793 -19.357 1.00 84.44 89 PHE A C 1
ATOM 725 O O . PHE A 1 89 ? 15.658 -1.641 -20.375 1.00 84.44 89 PHE A O 1
ATOM 732 N N . GLY A 1 90 ? 13.983 -2.665 -19.310 1.00 80.88 90 GLY A N 1
ATOM 733 C CA . GLY A 1 90 ? 13.669 -3.592 -20.403 1.00 80.88 90 GLY A CA 1
ATOM 734 C C . GLY A 1 90 ? 13.135 -2.929 -21.676 1.00 80.88 90 GLY A C 1
ATOM 735 O O . GLY A 1 90 ? 13.085 -3.571 -22.719 1.00 80.88 90 GLY A O 1
ATOM 736 N N . ARG A 1 91 ? 12.732 -1.655 -21.608 1.00 72.69 91 ARG A N 1
ATOM 737 C CA . ARG A 1 91 ? 12.177 -0.897 -22.744 1.00 72.69 91 ARG A CA 1
ATOM 738 C C . ARG A 1 91 ? 13.035 0.279 -23.182 1.00 72.69 91 ARG A C 1
ATOM 740 O O . ARG A 1 91 ? 12.616 1.048 -24.044 1.00 72.69 91 ARG A O 1
ATOM 747 N N . GLN A 1 92 ? 14.249 0.386 -22.645 1.00 73.31 92 GLN A N 1
ATOM 748 C CA . GLN A 1 92 ? 15.295 1.190 -23.265 1.00 73.31 92 GLN A CA 1
ATOM 749 C C . GLN A 1 92 ? 15.653 0.527 -24.605 1.00 73.31 92 GLN A C 1
ATOM 751 O O . GLN A 1 92 ? 16.459 -0.398 -24.659 1.00 73.31 92 GLN A O 1
ATOM 756 N N . CYS A 1 93 ? 14.983 0.939 -25.687 1.00 62.09 93 CYS A N 1
ATOM 757 C CA . CYS A 1 93 ? 15.288 0.468 -27.036 1.00 62.09 93 CYS A CA 1
ATOM 758 C C . CYS A 1 93 ? 16.713 0.897 -27.403 1.00 62.09 93 CYS A C 1
ATOM 760 O O . CYS A 1 93 ? 17.003 2.089 -27.484 1.00 62.09 93 CYS A O 1
ATOM 762 N N . ILE A 1 94 ? 17.596 -0.076 -27.630 1.00 63.41 94 ILE A N 1
ATOM 763 C CA . ILE A 1 94 ? 18.871 0.154 -28.310 1.00 63.41 94 ILE A CA 1
ATOM 764 C C . ILE A 1 94 ? 18.549 0.529 -29.760 1.00 63.41 94 ILE A C 1
ATOM 766 O O . ILE A 1 94 ? 17.910 -0.239 -30.482 1.00 63.41 94 ILE A O 1
ATOM 770 N N . ASP A 1 95 ? 18.951 1.736 -30.154 1.00 61.44 95 ASP A N 1
ATOM 771 C CA . ASP A 1 95 ? 18.786 2.256 -31.509 1.00 61.44 95 ASP A CA 1
ATOM 772 C C . ASP A 1 95 ? 19.639 1.433 -32.485 1.00 61.44 95 ASP A C 1
ATOM 774 O O . ASP A 1 95 ? 20.863 1.549 -32.528 1.00 61.44 95 ASP A O 1
ATOM 778 N N . ASN A 1 96 ? 18.981 0.562 -33.251 1.00 58.06 96 ASN A N 1
ATOM 779 C CA . ASN A 1 96 ? 19.603 -0.256 -34.287 1.00 58.06 96 ASN A CA 1
ATOM 780 C C . ASN A 1 96 ? 19.346 0.342 -35.679 1.00 58.06 96 ASN A C 1
ATOM 782 O O . ASN A 1 96 ? 18.927 -0.381 -36.578 1.00 58.06 96 ASN A O 1
ATOM 786 N N . GLY A 1 97 ? 19.528 1.655 -35.869 1.00 61.31 97 GLY A N 1
ATOM 787 C CA . GLY A 1 97 ? 19.773 2.291 -37.178 1.00 61.31 97 GLY A CA 1
ATOM 788 C C . GLY A 1 97 ? 18.785 1.990 -38.320 1.00 61.31 97 GLY A C 1
ATOM 789 O O . GLY A 1 97 ? 19.125 2.181 -39.488 1.00 61.31 97 GLY A O 1
ATOM 790 N N . SER A 1 98 ? 17.579 1.511 -38.014 1.00 59.44 98 SER A N 1
ATOM 791 C CA . SER A 1 98 ? 16.589 1.033 -38.982 1.00 59.44 98 SER A CA 1
ATOM 792 C C . SER A 1 98 ? 15.367 1.942 -38.909 1.00 59.44 98 SER A C 1
ATOM 794 O O . SER A 1 98 ? 14.788 2.133 -37.846 1.00 59.44 98 SER A O 1
ATOM 796 N N . LYS A 1 99 ? 15.007 2.546 -40.044 1.00 57.53 99 LYS A N 1
ATOM 797 C CA . LYS A 1 99 ? 14.111 3.712 -40.173 1.00 57.53 99 LYS A CA 1
ATOM 798 C C . LYS A 1 99 ? 12.610 3.439 -39.962 1.00 57.53 99 LYS A C 1
ATOM 800 O O . LYS A 1 99 ? 11.801 4.241 -40.416 1.00 57.53 99 LYS A O 1
ATOM 805 N N . ASP A 1 100 ? 12.239 2.376 -39.256 1.00 59.03 100 ASP A N 1
ATOM 806 C CA . ASP A 1 100 ? 10.856 2.142 -38.828 1.00 59.03 100 ASP A CA 1
ATOM 807 C C . ASP A 1 100 ? 10.737 2.443 -37.334 1.00 59.03 100 ASP A C 1
ATOM 809 O O . ASP A 1 100 ? 10.870 1.579 -36.468 1.00 59.03 100 ASP A O 1
ATOM 813 N N . ILE A 1 101 ? 10.526 3.723 -37.026 1.00 60.22 101 ILE A N 1
ATOM 814 C CA . ILE A 1 101 ? 10.239 4.184 -35.667 1.00 60.22 101 ILE A CA 1
ATOM 815 C C . ILE A 1 101 ? 8.780 3.829 -35.373 1.00 60.22 101 ILE A C 1
ATOM 817 O O . ILE A 1 101 ? 7.856 4.569 -35.712 1.00 60.22 101 ILE A O 1
ATOM 821 N N . SER A 1 102 ? 8.561 2.672 -34.758 1.00 60.12 102 SER A N 1
ATOM 822 C CA . SER A 1 102 ? 7.252 2.268 -34.244 1.00 60.12 102 SER A CA 1
ATOM 823 C C . SER A 1 102 ? 6.763 3.284 -33.200 1.00 60.12 102 SER A C 1
ATOM 825 O O . SER A 1 102 ? 7.537 3.699 -32.338 1.00 60.12 102 SER A O 1
ATOM 827 N N . LEU A 1 103 ? 5.470 3.645 -33.216 1.00 61.12 103 LEU A N 1
ATOM 828 C CA . LEU A 1 103 ? 4.830 4.546 -32.230 1.00 61.12 103 LEU A CA 1
ATOM 829 C C . LEU A 1 103 ? 5.119 4.165 -30.762 1.00 61.12 103 LEU A C 1
ATOM 831 O O . LEU A 1 103 ? 5.169 5.036 -29.895 1.00 61.12 103 LEU A O 1
ATOM 835 N N . ASP A 1 104 ? 5.368 2.880 -30.505 1.00 59.28 104 ASP A N 1
ATOM 836 C CA . ASP A 1 104 ? 5.695 2.323 -29.188 1.00 59.28 104 ASP A CA 1
ATOM 837 C C . ASP A 1 104 ? 7.083 2.761 -28.658 1.00 59.28 104 ASP A C 1
ATOM 839 O O . ASP A 1 104 ? 7.329 2.700 -27.457 1.00 59.28 104 ASP A O 1
ATOM 843 N N . VAL A 1 105 ? 7.982 3.258 -29.523 1.00 66.88 105 VAL A N 1
ATOM 844 C CA . VAL A 1 105 ? 9.294 3.821 -29.136 1.00 66.88 105 VAL A CA 1
ATOM 845 C C . VAL A 1 105 ? 9.161 5.266 -28.643 1.00 66.88 105 VAL A C 1
ATOM 847 O O . VAL A 1 105 ? 9.866 5.669 -27.721 1.00 66.88 105 VAL A O 1
ATOM 850 N N . TYR A 1 106 ? 8.257 6.053 -29.240 1.00 69.62 106 TYR A N 1
ATOM 851 C CA . TYR A 1 106 ? 8.074 7.466 -28.887 1.00 69.62 106 TYR A CA 1
ATOM 852 C C . TYR A 1 106 ? 7.215 7.643 -27.630 1.00 69.62 106 TYR A C 1
ATOM 854 O O . TYR A 1 106 ? 7.562 8.418 -26.741 1.00 69.62 106 TYR A O 1
ATOM 862 N N . PHE A 1 107 ? 6.102 6.910 -27.538 1.00 75.25 107 PHE A N 1
ATOM 863 C CA . PHE A 1 107 ? 5.248 6.922 -26.357 1.00 75.25 107 PHE A CA 1
ATOM 864 C C . PHE A 1 107 ? 4.727 5.518 -26.062 1.00 75.25 107 PHE A C 1
ATOM 866 O O . PHE A 1 107 ? 3.813 5.035 -26.738 1.00 75.25 107 PHE A O 1
ATOM 873 N N . PRO A 1 108 ? 5.261 4.851 -25.032 1.00 79.88 108 PRO A N 1
ATOM 874 C CA . PRO A 1 108 ? 4.936 3.460 -24.834 1.00 79.88 108 PRO A CA 1
ATOM 875 C C . PRO A 1 108 ? 3.692 3.290 -23.953 1.00 79.88 108 PRO A C 1
ATOM 877 O O . PRO A 1 108 ? 3.764 3.054 -22.739 1.00 79.88 108 PRO A O 1
ATOM 880 N N . LEU A 1 109 ? 2.535 3.417 -24.598 1.00 83.00 109 LEU A N 1
ATOM 881 C CA . LEU A 1 109 ? 1.215 3.489 -23.976 1.00 83.00 109 LEU A CA 1
ATOM 882 C C . LEU A 1 109 ? 0.892 2.266 -23.106 1.00 83.00 109 LEU A C 1
ATOM 884 O O . LEU A 1 109 ? 0.386 2.414 -21.991 1.00 83.00 109 LEU A O 1
ATOM 888 N N . TRP A 1 110 ? 1.242 1.061 -23.564 1.00 82.19 110 TRP A N 1
ATOM 889 C CA . TRP A 1 110 ? 0.882 -0.172 -22.860 1.00 82.19 110 TRP A CA 1
ATOM 890 C C . TRP A 1 110 ? 1.525 -0.319 -21.492 1.00 82.19 110 TRP A C 1
ATOM 892 O O . TRP A 1 110 ? 0.947 -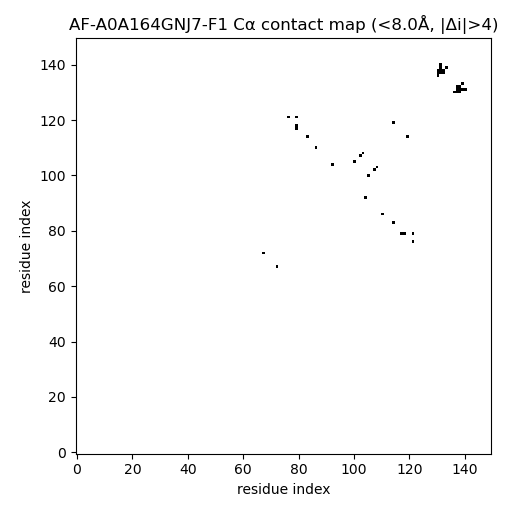0.904 -20.580 1.00 82.19 110 TRP A O 1
ATOM 902 N N . THR A 1 111 ? 2.702 0.251 -21.310 1.00 84.38 111 THR A N 1
ATOM 903 C CA . THR A 1 111 ? 3.468 0.037 -20.080 1.00 84.38 111 THR A CA 1
ATOM 904 C C . THR A 1 111 ? 3.333 1.196 -19.131 1.00 84.38 111 THR A C 1
ATOM 906 O O . THR A 1 111 ? 3.446 0.993 -17.931 1.00 84.38 111 THR A O 1
ATOM 909 N N . VAL A 1 112 ? 2.995 2.384 -19.639 1.00 87.19 112 VAL A N 1
ATOM 910 C CA . VAL A 1 112 ? 2.410 3.427 -18.795 1.00 87.19 112 VAL A CA 1
ATOM 911 C C . VAL A 1 112 ? 1.127 2.892 -18.158 1.00 87.19 112 VAL A C 1
ATOM 913 O O . VAL A 1 112 ? 0.982 2.979 -16.944 1.00 87.19 112 VAL A O 1
ATOM 916 N N . LEU A 1 113 ? 0.249 2.242 -18.931 1.00 89.44 113 LEU A N 1
ATOM 917 C CA . LEU A 1 113 ? -0.962 1.612 -18.398 1.00 89.44 113 LEU A CA 1
ATOM 918 C C . LEU A 1 113 ? -0.647 0.487 -17.396 1.00 89.44 113 LEU A C 1
ATOM 920 O O . LEU A 1 113 ? -1.274 0.413 -16.343 1.00 89.44 113 LEU A O 1
ATOM 924 N N . GLN A 1 114 ? 0.363 -0.342 -17.672 1.00 88.94 114 GLN A N 1
ATOM 925 C CA . GLN A 1 114 ? 0.801 -1.405 -16.761 1.00 88.94 114 GLN A CA 1
ATOM 926 C C . GLN A 1 114 ? 1.371 -0.854 -15.442 1.00 88.94 114 GLN A C 1
ATOM 928 O O . GLN A 1 114 ? 1.016 -1.334 -14.368 1.00 88.94 114 GLN A O 1
ATOM 933 N N . ILE A 1 115 ? 2.208 0.187 -15.500 1.00 89.31 115 ILE A N 1
ATOM 934 C CA . ILE A 1 115 ? 2.758 0.855 -14.312 1.00 89.31 115 ILE A CA 1
ATOM 935 C C . ILE A 1 115 ? 1.641 1.543 -13.524 1.00 89.31 115 ILE A C 1
ATOM 937 O O . ILE A 1 115 ? 1.597 1.394 -12.307 1.00 89.31 115 ILE A O 1
ATOM 941 N N . LEU A 1 116 ? 0.719 2.245 -14.191 1.00 91.69 116 LEU A N 1
ATOM 942 C CA . LEU A 1 116 ? -0.435 2.873 -13.543 1.00 91.69 116 LEU A CA 1
ATOM 943 C C . LEU A 1 116 ? -1.312 1.845 -12.830 1.00 91.69 116 LEU A C 1
ATOM 945 O O . LEU A 1 116 ? -1.745 2.098 -11.712 1.00 91.69 116 LEU A O 1
ATOM 949 N N . PHE A 1 117 ? -1.536 0.679 -13.436 1.00 91.12 117 PHE A N 1
ATOM 950 C CA . PHE A 1 117 ? -2.320 -0.380 -12.812 1.00 91.12 117 PHE A CA 1
ATOM 951 C C . PHE A 1 117 ? -1.631 -0.932 -11.556 1.00 91.12 117 PHE A C 1
ATOM 953 O O . PHE A 1 117 ? -2.224 -0.920 -10.481 1.00 91.12 117 PHE A O 1
ATOM 960 N N . TYR A 1 118 ? -0.362 -1.347 -11.641 1.00 91.44 118 TYR A N 1
ATOM 961 C CA . TYR A 1 118 ? 0.340 -1.933 -10.491 1.00 91.44 118 TYR A CA 1
ATOM 962 C C . TYR A 1 118 ? 0.654 -0.919 -9.381 1.00 91.44 118 TYR A C 1
ATOM 964 O O . TYR A 1 118 ? 0.481 -1.230 -8.203 1.00 91.44 118 TYR A O 1
ATOM 972 N N . MET A 1 119 ? 1.056 0.307 -9.729 1.00 91.75 119 MET A N 1
ATOM 973 C CA . MET A 1 119 ? 1.263 1.377 -8.745 1.00 91.75 119 MET A CA 1
ATOM 974 C C . MET A 1 119 ? -0.060 1.875 -8.159 1.00 91.75 119 MET A C 1
ATOM 976 O O . MET A 1 119 ? -0.118 2.190 -6.973 1.00 91.75 119 MET A O 1
ATOM 980 N N . GLY A 1 120 ? -1.125 1.915 -8.963 1.00 92.81 120 GLY A N 1
ATOM 981 C CA . GLY A 1 120 ? -2.468 2.273 -8.517 1.00 92.81 120 GLY A CA 1
ATOM 982 C C . GLY A 1 120 ? -3.015 1.273 -7.504 1.00 92.81 120 GLY A C 1
ATOM 983 O O . GLY A 1 120 ? -3.465 1.675 -6.435 1.00 92.81 120 GLY A O 1
ATOM 984 N N . LEU A 1 121 ? -2.893 -0.030 -7.777 1.00 92.50 121 LEU A N 1
ATOM 985 C CA . LEU A 1 121 ? -3.282 -1.078 -6.828 1.00 92.50 121 LEU A CA 1
ATOM 986 C C . LEU A 1 121 ? -2.496 -0.991 -5.513 1.00 92.50 121 LEU A C 1
ATOM 988 O O . LEU A 1 121 ? -3.083 -1.129 -4.441 1.00 92.50 121 LEU A O 1
ATOM 992 N N . LEU A 1 122 ? -1.189 -0.717 -5.582 1.00 92.38 122 LEU A N 1
ATOM 993 C CA . LEU A 1 122 ? -0.358 -0.534 -4.391 1.00 92.38 122 LEU A CA 1
ATOM 994 C C . LEU A 1 122 ? -0.817 0.671 -3.555 1.00 92.38 122 LEU A C 1
ATOM 996 O O . LEU A 1 122 ? -0.883 0.577 -2.333 1.00 92.38 122 LEU A O 1
ATOM 1000 N N . LYS A 1 123 ? -1.169 1.785 -4.208 1.00 89.94 123 LYS A N 1
ATOM 1001 C CA . LYS A 1 123 ? -1.649 3.004 -3.544 1.00 89.94 123 LYS A CA 1
ATOM 1002 C C . LYS A 1 123 ? -3.015 2.831 -2.896 1.00 89.94 123 LYS A C 1
ATOM 1004 O O . LYS A 1 123 ? -3.210 3.258 -1.766 1.00 89.94 123 LYS A O 1
ATOM 1009 N N . VAL A 1 124 ? -3.936 2.149 -3.569 1.00 91.69 124 VAL A N 1
ATOM 1010 C CA . VAL A 1 124 ? -5.239 1.805 -2.989 1.00 91.69 124 VAL A CA 1
ATOM 1011 C C . VAL A 1 124 ? -5.059 0.944 -1.735 1.00 91.69 124 VAL A C 1
ATOM 1013 O O . VAL A 1 124 ? -5.677 1.213 -0.709 1.00 91.69 124 VAL A O 1
ATOM 1016 N N . ALA A 1 125 ? -4.169 -0.051 -1.783 1.00 89.62 125 ALA A N 1
ATOM 1017 C CA . ALA A 1 125 ? -3.866 -0.886 -0.623 1.00 89.62 125 ALA A CA 1
ATOM 1018 C C . ALA A 1 125 ? -3.211 -0.098 0.530 1.00 89.62 125 ALA A C 1
ATOM 1020 O O . ALA A 1 125 ? -3.491 -0.385 1.692 1.00 89.62 125 ALA A O 1
ATOM 1021 N N . GLU A 1 126 ? -2.368 0.895 0.222 1.00 87.50 126 GLU A N 1
ATOM 1022 C CA . GLU A 1 126 ? -1.761 1.794 1.212 1.00 87.50 126 GLU A CA 1
ATOM 1023 C C . GLU A 1 126 ? -2.826 2.609 1.958 1.00 87.50 126 GLU A C 1
ATOM 1025 O O . GLU A 1 126 ? -2.777 2.675 3.182 1.00 87.50 126 GLU A O 1
ATOM 1030 N N . HIS A 1 127 ? -3.825 3.147 1.255 1.00 84.94 127 HIS A N 1
ATOM 1031 C CA . HIS A 1 127 ? -4.922 3.886 1.888 1.00 84.94 127 HIS A CA 1
ATOM 1032 C C . HIS A 1 127 ? -5.854 2.986 2.712 1.00 84.94 127 HIS A C 1
ATOM 1034 O O . HIS A 1 127 ? -6.337 3.386 3.761 1.00 84.94 127 HIS A O 1
ATOM 1040 N N . MET A 1 128 ? -6.076 1.734 2.302 1.00 84.62 128 MET A N 1
ATOM 1041 C CA . MET A 1 128 ? -6.966 0.828 3.044 1.00 84.62 128 MET A CA 1
ATOM 1042 C C . MET A 1 128 ? -6.358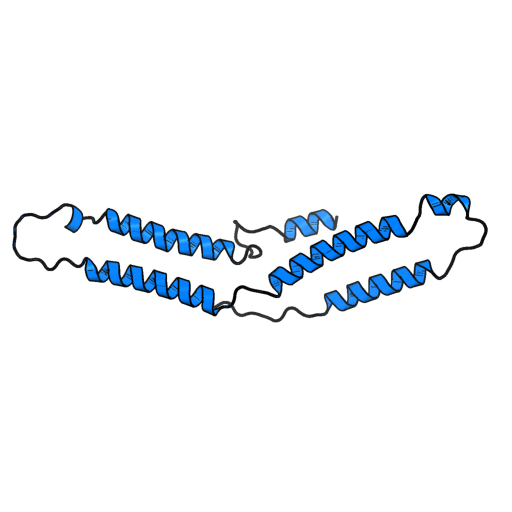 0.259 4.333 1.00 84.62 128 MET A C 1
ATOM 1044 O O . MET A 1 128 ? -7.093 -0.310 5.141 1.00 84.62 128 MET A O 1
ATOM 1048 N N . ILE A 1 129 ? -5.037 0.346 4.525 1.00 85.12 129 ILE A N 1
ATOM 1049 C CA . ILE A 1 129 ? -4.380 -0.354 5.636 1.00 85.12 129 ILE A CA 1
ATOM 1050 C C . ILE A 1 129 ? -4.592 0.325 6.992 1.00 85.12 129 ILE A C 1
ATOM 1052 O O . ILE A 1 129 ? -4.535 -0.352 8.018 1.00 85.12 129 ILE A O 1
ATOM 1056 N N . ASN A 1 130 ? -4.828 1.638 7.010 1.00 82.56 130 ASN A N 1
ATOM 1057 C CA . ASN A 1 130 ? -5.068 2.394 8.232 1.00 82.56 130 ASN A CA 1
ATOM 1058 C C . ASN A 1 130 ? -6.203 3.398 8.027 1.00 82.56 130 ASN A C 1
ATOM 1060 O O . ASN A 1 130 ? -5.948 4.519 7.626 1.00 82.56 130 ASN A O 1
ATOM 1064 N N . GLN A 1 131 ? -7.425 2.992 8.370 1.00 80.88 131 GLN A N 1
ATOM 1065 C CA . GLN A 1 131 ? -8.652 3.783 8.180 1.00 80.88 131 GLN A CA 1
ATOM 1066 C C . GLN A 1 131 ? -8.938 4.782 9.321 1.00 80.88 131 GLN A C 1
ATOM 1068 O O . GLN A 1 131 ? -10.052 5.294 9.443 1.00 80.88 131 GLN A O 1
ATOM 1073 N N . TYR A 1 132 ? -7.967 4.972 10.219 1.00 70.81 132 TYR A N 1
ATOM 1074 C CA . TYR A 1 132 ? -8.058 5.825 11.409 1.00 70.81 132 TYR A CA 1
ATOM 1075 C C . TYR A 1 132 ? -7.008 6.948 11.407 1.00 70.81 132 TYR A C 1
ATOM 1077 O O . TYR A 1 132 ? -6.689 7.482 12.472 1.00 70.81 132 TYR A O 1
ATOM 1085 N N . SER A 1 133 ? -6.404 7.260 10.256 1.00 73.69 133 SER A N 1
ATOM 1086 C CA . SER A 1 133 ? -5.580 8.462 10.119 1.00 73.69 133 SER A CA 1
ATOM 1087 C C . SER A 1 133 ? -6.476 9.708 10.114 1.00 73.69 133 SER A C 1
ATOM 1089 O O . SER A 1 133 ? -7.702 9.632 10.135 1.00 73.69 133 SER A O 1
ATOM 1091 N N . GLU A 1 134 ? -5.844 10.878 10.101 1.00 73.50 134 GLU A N 1
ATOM 1092 C CA . GLU A 1 134 ? -6.507 12.165 9.836 1.00 73.50 134 GLU A CA 1
ATOM 1093 C C . GLU A 1 134 ? -6.591 12.457 8.325 1.00 73.50 134 GLU A C 1
ATOM 1095 O O . GLU A 1 134 ? -6.723 13.613 7.928 1.00 73.50 134 GLU A O 1
ATOM 1100 N N . ASP A 1 135 ? -6.469 11.434 7.476 1.00 78.06 135 ASP A N 1
ATOM 1101 C CA . ASP A 1 135 ? -6.575 11.613 6.031 1.00 78.06 135 ASP A CA 1
ATOM 1102 C C . ASP A 1 135 ? -8.053 11.787 5.638 1.00 78.06 135 ASP A C 1
ATOM 1104 O O . ASP A 1 135 ? -8.946 11.200 6.248 1.00 78.06 135 ASP A O 1
ATOM 1108 N N . ASP A 1 136 ? -8.325 12.584 4.601 1.00 78.31 136 ASP A N 1
ATOM 1109 C CA . ASP A 1 136 ? -9.695 12.961 4.202 1.00 78.31 136 ASP A CA 1
ATOM 1110 C C . ASP A 1 136 ? -10.593 11.759 3.824 1.00 78.31 136 ASP A C 1
ATOM 1112 O O . ASP A 1 136 ? -11.819 11.867 3.826 1.00 78.31 136 ASP A O 1
ATOM 1116 N N . GLU A 1 137 ? -9.986 10.615 3.498 1.00 81.06 137 GLU A N 1
ATOM 1117 C CA . GLU A 1 137 ? -10.660 9.375 3.083 1.00 81.06 137 GLU A CA 1
ATOM 1118 C C . GLU A 1 137 ? -10.976 8.423 4.259 1.00 81.06 137 GLU A C 1
ATOM 1120 O O . GLU A 1 137 ? -11.604 7.378 4.062 1.00 81.06 137 GLU A O 1
ATOM 1125 N N . ASP A 1 138 ? -10.546 8.766 5.477 1.00 86.50 138 ASP A N 1
ATOM 1126 C CA . ASP A 1 138 ? -10.664 7.925 6.669 1.00 86.50 138 ASP A CA 1
ATOM 1127 C C . ASP A 1 138 ? -11.932 8.205 7.493 1.00 86.50 138 ASP A C 1
ATOM 1129 O O . ASP A 1 138 ? -12.701 9.142 7.261 1.00 86.50 138 ASP A O 1
ATOM 1133 N N . PHE A 1 139 ? -12.188 7.359 8.497 1.00 82.25 139 PHE A N 1
ATOM 1134 C CA . PHE A 1 139 ? -13.316 7.566 9.400 1.00 82.25 139 PHE A CA 1
ATOM 1135 C C . PHE A 1 139 ? -13.063 8.736 10.359 1.00 82.25 139 PHE A C 1
ATOM 1137 O O . PHE A 1 139 ? -12.169 8.676 11.203 1.00 82.25 139 PHE A O 1
ATOM 1144 N N . ASP A 1 140 ? -13.950 9.736 10.347 1.00 84.69 140 ASP A N 1
ATOM 1145 C CA . ASP A 1 140 ? -13.939 10.840 11.316 1.00 84.69 140 ASP A CA 1
ATOM 1146 C C . ASP A 1 140 ? -14.435 10.387 12.709 1.00 84.69 140 ASP A C 1
ATOM 1148 O O . ASP A 1 140 ? -15.571 10.624 13.143 1.00 84.69 140 ASP A O 1
ATOM 1152 N N . LEU A 1 141 ? -13.556 9.687 13.429 1.00 84.00 141 LEU A N 1
ATOM 1153 C CA . LEU A 1 141 ? -13.778 9.238 14.805 1.00 84.00 141 LEU A CA 1
ATOM 1154 C C . LEU A 1 141 ? -14.044 10.409 15.755 1.00 84.00 141 LEU A C 1
ATOM 1156 O O . LEU A 1 141 ? -14.832 10.265 16.691 1.00 84.00 141 LEU A O 1
ATOM 1160 N N . SER A 1 142 ? -13.409 11.560 15.524 1.00 83.69 142 SER A N 1
ATOM 1161 C CA . SER A 1 142 ? -13.561 12.761 16.350 1.00 83.69 142 SER A CA 1
ATOM 1162 C C . SER A 1 142 ? -14.987 13.302 16.272 1.00 83.69 142 SER A C 1
ATOM 1164 O O . SER A 1 142 ? -15.600 13.604 17.302 1.00 83.69 142 SER A O 1
ATOM 1166 N N . TYR A 1 143 ? -15.556 13.346 15.067 1.00 86.88 143 TYR A N 1
ATOM 1167 C CA . TYR A 1 143 ? -16.956 13.690 14.855 1.00 86.88 143 TYR A CA 1
ATOM 1168 C C . TYR A 1 143 ? -17.906 12.681 15.509 1.00 86.88 143 TYR A C 1
ATOM 1170 O O . TYR A 1 143 ? -18.818 13.077 16.244 1.00 86.88 143 TYR A O 1
ATOM 1178 N N . LEU A 1 144 ? -17.683 11.379 15.298 1.00 86.56 144 LEU A N 1
ATOM 1179 C CA . LEU A 1 144 ? -18.529 10.327 15.873 1.00 86.56 144 LEU A CA 1
ATOM 1180 C C . LEU A 1 144 ? -18.509 10.340 17.409 1.00 86.56 144 LEU A C 1
ATOM 1182 O O . LEU A 1 144 ? -19.555 10.197 18.046 1.00 86.56 144 LEU A O 1
ATOM 1186 N N . LEU A 1 145 ? -17.342 10.566 18.015 1.00 86.44 145 LEU A N 1
ATOM 1187 C CA . LEU A 1 145 ? -17.188 10.641 19.466 1.00 86.44 145 LEU A CA 1
ATOM 1188 C C . LEU A 1 145 ? -17.902 11.870 20.044 1.00 86.44 145 LEU A C 1
ATOM 1190 O O . LEU A 1 145 ? -18.636 11.754 21.025 1.00 86.44 145 LEU A O 1
ATOM 1194 N N . ASN A 1 146 ? -17.741 13.037 19.414 1.00 90.38 146 ASN A N 1
ATOM 1195 C CA . ASN A 1 146 ? -18.408 14.266 19.843 1.00 90.38 146 ASN A CA 1
ATOM 1196 C C . ASN A 1 146 ? -19.938 14.167 19.706 1.00 90.38 146 ASN A C 1
ATOM 1198 O O . ASN A 1 146 ? -20.668 14.696 20.539 1.00 90.38 146 ASN A O 1
ATOM 1202 N N . ARG A 1 147 ? -20.436 13.440 18.697 1.00 90.81 147 ARG A N 1
ATOM 1203 C CA . ARG A 1 147 ? -21.871 13.177 18.520 1.00 90.81 147 ARG A CA 1
ATOM 1204 C C . ARG A 1 147 ? -22.458 12.308 19.631 1.00 90.81 147 ARG A C 1
ATOM 1206 O O . ARG A 1 147 ? -23.592 12.541 20.023 1.00 90.81 147 ARG A O 1
ATOM 1213 N N . HIS A 1 148 ? -21.732 11.294 20.097 1.00 84.62 148 HIS A N 1
ATOM 1214 C CA . HIS A 1 148 ? -22.222 10.388 21.143 1.00 84.62 148 HIS A CA 1
ATOM 1215 C C . HIS A 1 148 ? -21.987 10.913 22.569 1.00 84.62 148 HIS A C 1
ATOM 1217 O O . HIS A 1 148 ? -22.634 10.443 23.499 1.00 84.62 148 HIS A O 1
ATOM 1223 N N . SER A 1 149 ? -21.065 11.864 22.756 1.00 81.50 149 SER A N 1
ATOM 1224 C CA . SER A 1 149 ? -20.777 12.477 24.061 1.00 81.50 149 SER A CA 1
ATOM 1225 C C . SER A 1 149 ? -21.705 13.645 24.426 1.00 81.50 149 SER A C 1
ATOM 1227 O O . SER A 1 149 ? -21.623 14.136 25.555 1.00 81.50 149 SER A O 1
ATOM 1229 N N . LYS A 1 150 ? -22.511 14.134 23.483 1.00 62.91 150 LYS A N 1
ATOM 1230 C CA . LYS A 1 150 ? -23.371 15.312 23.630 1.00 62.91 150 LYS A CA 1
ATOM 1231 C C . LYS A 1 150 ? -24.825 14.902 23.814 1.00 62.91 150 LYS A C 1
ATOM 1233 O O . LYS A 1 150 ? -25.500 15.579 24.618 1.00 62.91 150 LYS A O 1
#